Protein AF-A0A922VK61-F1 (afdb_monomer_lite)

Radius of gyration: 13.84 Å; chains: 1; bounding box: 42×34×29 Å

pLDDT: mean 83.64, std 20.2, range [36.5, 98.5]

Secondary structure (DSSP, 8-state):
-------EEGGGGTEEE-TTSBEEEE-TTSHHHHTT--TT-EEEEETTB---TTT-EE-S-EEEEEE-TTS-EEEEEE-TT----S------TTPPPTT-----

Foldseek 3Di:
DDDDDQKDQPVRQAFDADPQQFTQGGDPPGLCVLQVHDHGKHWQDKQPHDDDSVPDIDRAWIWTWIQHPVGDIDITIGGRPDDPDDDDPPDDPDDPNPGPDDDD

Sequence (104 aa):
MLKTVKAYRLAALGMVLDDAGRVTTVTENSPALFAALAQGDRILSMNAAVVDLSTHEVTTPVLILVEAPGGVTRHTYLDPWGAHEGVRPVGGANAPNPDVVVFE

Structure (mmCIF, N/CA/C/O backbone):
data_AF-A0A922VK61-F1
#
_entry.id   AF-A0A922VK61-F1
#
loop_
_atom_site.group_PDB
_atom_site.id
_atom_site.type_symbol
_atom_site.label_atom_id
_atom_site.label_alt_id
_atom_site.label_comp_id
_atom_site.label_asym_id
_atom_site.label_entity_id
_atom_site.label_seq_id
_atom_site.pdbx_PDB_ins_code
_atom_site.Cartn_x
_atom_site.Cartn_y
_atom_site.Cartn_z
_atom_site.occupancy
_atom_site.B_iso_or_equiv
_atom_site.auth_seq_id
_atom_site.auth_comp_id
_atom_site.auth_asym_id
_atom_site.auth_atom_id
_atom_site.pdbx_PDB_model_num
ATOM 1 N N . MET A 1 1 ? 27.044 -1.057 -17.736 1.00 45.88 1 MET A N 1
ATOM 2 C CA . MET A 1 1 ? 25.634 -1.484 -17.870 1.00 45.88 1 MET A CA 1
ATOM 3 C C . MET A 1 1 ? 24.940 -1.207 -16.546 1.00 45.88 1 MET A C 1
ATOM 5 O O . MET A 1 1 ? 25.322 -1.816 -15.555 1.00 45.88 1 MET A O 1
ATOM 9 N N . LEU A 1 2 ? 24.013 -0.246 -16.491 1.00 55.75 2 LEU A N 1
ATOM 10 C CA . LEU A 1 2 ? 23.201 -0.02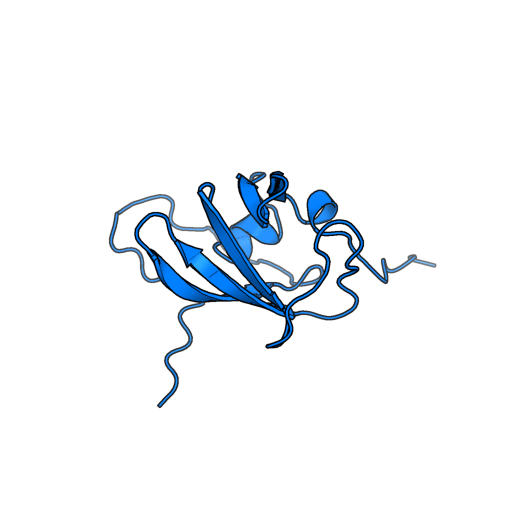0 -15.290 1.00 55.75 2 LEU A CA 1
ATOM 11 C C . LEU A 1 2 ? 22.237 -1.203 -15.124 1.00 55.75 2 LEU A C 1
ATOM 13 O O . LEU A 1 2 ? 21.548 -1.574 -16.072 1.00 55.75 2 LEU A O 1
ATOM 17 N N . LYS A 1 3 ? 22.221 -1.829 -13.944 1.00 67.88 3 LYS A N 1
ATOM 18 C CA . LYS A 1 3 ? 21.219 -2.842 -13.596 1.00 67.88 3 LYS A CA 1
ATOM 19 C C . LYS A 1 3 ? 19.966 -2.120 -13.107 1.00 67.88 3 LYS A C 1
ATOM 21 O O . LYS A 1 3 ? 20.000 -1.499 -12.052 1.00 67.88 3 LYS A O 1
ATOM 26 N N . THR A 1 4 ? 18.877 -2.204 -13.863 1.00 80.81 4 THR A N 1
ATOM 27 C CA . THR A 1 4 ? 17.564 -1.718 -13.418 1.00 80.81 4 THR A CA 1
ATOM 28 C C . THR A 1 4 ? 16.957 -2.733 -12.455 1.00 80.81 4 THR A C 1
ATOM 30 O O . THR A 1 4 ? 16.862 -3.914 -12.794 1.00 80.81 4 THR A O 1
ATOM 33 N N . VAL A 1 5 ? 16.538 -2.285 -11.272 1.00 88.19 5 VAL A N 1
ATOM 34 C CA . VAL A 1 5 ? 15.759 -3.110 -10.338 1.00 88.19 5 VAL A CA 1
ATOM 35 C C . VAL A 1 5 ? 14.428 -3.474 -11.001 1.00 88.19 5 VAL A C 1
ATOM 37 O O . VAL A 1 5 ? 13.784 -2.607 -11.585 1.00 88.19 5 VAL A O 1
ATOM 40 N N . LYS A 1 6 ? 14.046 -4.756 -10.965 1.00 93.25 6 LYS A N 1
ATOM 41 C CA . LYS A 1 6 ? 12.851 -5.286 -11.656 1.00 93.25 6 LYS A CA 1
ATOM 42 C C . LYS A 1 6 ? 11.664 -5.557 -10.738 1.00 93.25 6 LYS A C 1
ATOM 44 O O . LYS A 1 6 ? 10.553 -5.694 -11.230 1.00 93.25 6 LYS A O 1
ATOM 49 N N . ALA A 1 7 ? 11.913 -5.650 -9.440 1.00 95.25 7 ALA A N 1
ATOM 50 C CA . ALA A 1 7 ? 10.907 -5.969 -8.448 1.00 95.25 7 ALA A CA 1
ATOM 51 C C . ALA A 1 7 ? 11.293 -5.352 -7.105 1.00 95.25 7 ALA A C 1
ATOM 53 O O . ALA A 1 7 ? 12.479 -5.308 -6.762 1.00 95.25 7 ALA A O 1
ATOM 54 N N . TYR A 1 8 ? 10.292 -4.929 -6.341 1.00 96.31 8 TYR A N 1
ATOM 55 C CA . TYR A 1 8 ? 10.444 -4.491 -4.960 1.00 96.31 8 TYR A CA 1
ATOM 56 C C . TYR A 1 8 ? 9.477 -5.249 -4.055 1.00 96.31 8 TYR A C 1
ATOM 58 O O . TYR A 1 8 ? 8.313 -5.440 -4.395 1.00 96.31 8 TYR A O 1
ATOM 66 N N . ARG A 1 9 ? 9.936 -5.625 -2.862 1.00 95.75 9 ARG A N 1
ATOM 67 C CA . ARG A 1 9 ? 9.032 -5.961 -1.753 1.00 95.75 9 ARG A CA 1
ATOM 68 C C . ARG A 1 9 ? 8.558 -4.681 -1.079 1.00 95.75 9 ARG A C 1
ATOM 70 O O . ARG A 1 9 ? 9.290 -3.692 -1.078 1.00 95.75 9 ARG A O 1
ATOM 77 N N . LEU A 1 10 ? 7.400 -4.723 -0.423 1.00 95.06 10 LEU A N 1
ATOM 78 C CA . LEU A 1 10 ? 6.823 -3.554 0.256 1.00 95.06 10 LEU A CA 1
ATOM 79 C C . LEU A 1 10 ? 7.768 -2.911 1.278 1.00 95.06 10 LEU A C 1
ATOM 81 O O . LEU A 1 10 ? 7.896 -1.691 1.306 1.00 95.06 10 LEU A O 1
ATOM 85 N N . ALA A 1 11 ? 8.524 -3.720 2.024 1.00 94.88 11 ALA A N 1
ATOM 86 C CA . ALA A 1 11 ? 9.540 -3.219 2.950 1.00 94.88 11 ALA A CA 1
ATOM 87 C C . ALA A 1 11 ? 10.599 -2.332 2.265 1.00 94.88 11 ALA A C 1
ATOM 89 O O . ALA A 1 11 ? 11.007 -1.308 2.808 1.00 94.88 11 ALA A O 1
ATOM 90 N N . ALA A 1 12 ? 11.010 -2.684 1.042 1.00 95.44 12 ALA A N 1
ATOM 91 C CA . ALA A 1 12 ? 11.988 -1.916 0.272 1.00 95.44 12 ALA A CA 1
ATOM 92 C C . ALA A 1 12 ? 11.415 -0.602 -0.292 1.00 95.44 12 ALA A C 1
ATOM 94 O O . ALA A 1 12 ? 12.175 0.246 -0.750 1.00 95.44 12 ALA A O 1
ATOM 95 N N . LEU A 1 13 ? 10.092 -0.426 -0.239 1.00 95.62 13 LEU A N 1
ATOM 96 C CA . LEU A 1 13 ? 9.388 0.788 -0.652 1.00 95.62 13 LEU A CA 1
ATOM 97 C C . LEU A 1 13 ? 9.177 1.768 0.511 1.00 95.62 13 LEU A C 1
ATOM 99 O O . LEU A 1 13 ? 8.519 2.790 0.332 1.00 95.62 13 LEU A O 1
ATOM 103 N N . GLY A 1 14 ? 9.756 1.480 1.681 1.00 95.31 14 GLY A N 1
ATOM 104 C CA . GLY A 1 14 ? 9.758 2.365 2.844 1.00 95.31 14 GLY A CA 1
ATOM 105 C C . GLY A 1 14 ? 8.490 2.297 3.685 1.00 95.31 14 GLY A C 1
ATOM 106 O O . GLY A 1 14 ? 8.114 3.294 4.294 1.00 95.31 14 GLY A O 1
ATOM 107 N N . MET A 1 15 ? 7.834 1.138 3.740 1.00 94.94 15 MET A N 1
ATOM 108 C CA . MET A 1 15 ? 6.773 0.874 4.712 1.00 94.94 15 MET A CA 1
ATOM 109 C C . MET A 1 15 ? 7.061 -0.404 5.494 1.00 94.94 15 MET A C 1
ATOM 111 O O . MET A 1 15 ? 7.544 -1.387 4.937 1.00 94.94 15 MET A O 1
ATOM 115 N N . VAL A 1 16 ? 6.724 -0.406 6.778 1.00 97.00 16 VAL A N 1
ATOM 116 C CA . VAL A 1 16 ? 6.692 -1.619 7.604 1.00 97.00 16 VAL A CA 1
ATOM 117 C C . VAL A 1 16 ? 5.237 -1.959 7.867 1.00 97.00 16 VAL A C 1
ATOM 119 O O . VAL A 1 16 ? 4.447 -1.065 8.171 1.00 97.00 16 VAL A O 1
ATOM 122 N N . LEU A 1 17 ? 4.888 -3.235 7.733 1.00 97.75 17 LEU A N 1
ATOM 123 C CA . LEU A 1 17 ? 3.547 -3.747 7.985 1.00 97.75 17 LEU A CA 1
ATOM 124 C C . LEU A 1 17 ? 3.559 -4.660 9.212 1.00 97.75 17 LEU A C 1
ATOM 126 O O . LEU A 1 17 ? 4.555 -5.341 9.459 1.00 97.75 17 LEU A O 1
ATOM 130 N N . ASP A 1 18 ? 2.461 -4.677 9.961 1.00 97.44 18 ASP A N 1
ATOM 131 C CA . ASP A 1 18 ? 2.158 -5.769 10.887 1.00 97.44 18 ASP A CA 1
ATOM 132 C C . ASP A 1 18 ? 1.503 -6.962 10.165 1.00 97.44 18 ASP A C 1
ATOM 134 O O . ASP A 1 18 ? 1.214 -6.913 8.965 1.00 97.44 18 ASP A O 1
ATOM 138 N N . ASP A 1 19 ? 1.237 -8.034 10.914 1.00 95.38 19 ASP A N 1
ATOM 139 C CA . ASP A 1 19 ? 0.634 -9.269 10.394 1.00 95.38 19 ASP A CA 1
ATOM 140 C C . ASP A 1 19 ? -0.785 -9.067 9.827 1.00 95.38 19 ASP A C 1
ATOM 142 O O . ASP A 1 19 ? -1.271 -9.891 9.053 1.00 95.38 19 ASP A O 1
ATOM 146 N N . ALA A 1 20 ? -1.463 -7.972 10.186 1.00 94.94 20 ALA A N 1
ATOM 147 C CA . ALA A 1 20 ? -2.784 -7.619 9.671 1.00 94.94 20 ALA A CA 1
ATOM 148 C C . ALA A 1 20 ? -2.719 -6.727 8.416 1.00 94.94 20 ALA A C 1
ATOM 150 O O . ALA A 1 20 ? -3.761 -6.262 7.938 1.00 94.94 20 ALA A O 1
ATOM 151 N N . GLY A 1 21 ? -1.517 -6.461 7.889 1.00 97.00 21 GLY A N 1
ATOM 152 C CA . GLY A 1 21 ? -1.302 -5.577 6.745 1.00 97.00 21 GLY A CA 1
ATOM 153 C C . GLY A 1 21 ? -1.458 -4.095 7.086 1.00 97.00 21 GLY A C 1
ATOM 154 O O . GLY A 1 21 ? -1.697 -3.281 6.187 1.00 97.00 21 GLY A O 1
ATOM 155 N N . ARG A 1 22 ? -1.365 -3.724 8.369 1.00 98.31 22 ARG A N 1
ATOM 156 C CA . ARG A 1 22 ? -1.407 -2.329 8.812 1.00 98.31 22 ARG A CA 1
ATOM 157 C C . ARG A 1 22 ? -0.008 -1.734 8.801 1.00 98.31 22 ARG A C 1
ATOM 159 O O . ARG A 1 22 ? 0.937 -2.312 9.326 1.00 98.31 22 ARG A O 1
ATOM 166 N N . VAL A 1 23 ? 0.112 -0.548 8.222 1.00 98.06 23 VAL A N 1
ATOM 167 C CA . VAL A 1 23 ? 1.348 0.222 8.153 1.00 98.06 23 VAL A CA 1
ATOM 168 C C . VAL A 1 23 ? 1.720 0.690 9.555 1.00 98.06 23 VAL A C 1
ATOM 170 O O . VAL A 1 23 ? 1.029 1.512 10.154 1.00 98.06 23 VAL A O 1
ATOM 173 N N . THR A 1 24 ? 2.821 0.190 10.095 1.00 98.25 24 THR A N 1
ATOM 174 C CA . THR A 1 24 ? 3.331 0.576 11.418 1.00 98.25 24 THR A CA 1
ATOM 175 C C . THR A 1 24 ? 4.382 1.672 11.331 1.00 98.25 24 THR A C 1
ATOM 177 O O . THR A 1 24 ? 4.600 2.397 12.299 1.00 98.25 24 THR A O 1
ATOM 180 N N . THR A 1 25 ? 5.038 1.829 10.183 1.00 97.38 25 THR A N 1
ATOM 181 C CA . THR A 1 25 ? 6.047 2.868 9.946 1.00 97.38 25 THR A CA 1
ATOM 182 C C . THR A 1 25 ? 6.097 3.210 8.463 1.00 97.38 25 THR A C 1
ATOM 184 O O . THR A 1 25 ? 5.996 2.316 7.624 1.00 97.38 25 THR A O 1
ATOM 187 N N . VAL A 1 26 ? 6.296 4.493 8.151 1.00 95.62 26 VAL A N 1
ATOM 188 C CA . VAL A 1 26 ? 6.600 4.987 6.802 1.00 95.62 26 VAL A CA 1
ATOM 189 C C . VAL A 1 26 ? 7.919 5.750 6.862 1.00 95.62 26 VAL A C 1
ATOM 191 O O . VAL A 1 26 ? 8.077 6.657 7.676 1.00 95.62 26 VAL A O 1
ATOM 194 N N . THR A 1 27 ? 8.879 5.362 6.031 1.00 93.56 27 THR A N 1
ATOM 195 C CA . THR A 1 27 ? 10.191 6.008 5.941 1.00 93.56 27 THR A CA 1
ATOM 196 C C . THR A 1 27 ? 10.079 7.335 5.193 1.00 93.56 27 THR A C 1
ATOM 198 O O . THR A 1 27 ? 9.374 7.434 4.186 1.00 93.56 27 THR A O 1
ATOM 201 N N . GLU A 1 28 ? 10.796 8.359 5.656 1.00 87.06 28 GLU A N 1
ATOM 202 C CA . GLU A 1 28 ? 10.875 9.643 4.958 1.00 87.06 28 GLU A CA 1
ATOM 203 C C . GLU A 1 28 ? 11.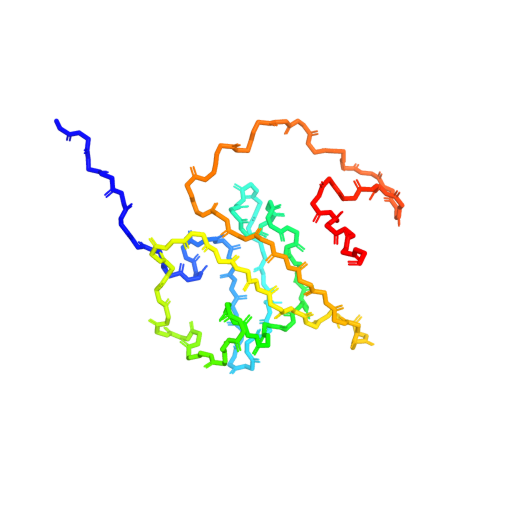448 9.491 3.540 1.00 87.06 28 GLU A C 1
ATOM 205 O O . GLU A 1 28 ? 12.305 8.644 3.295 1.00 87.06 28 GLU A O 1
ATOM 210 N N . ASN A 1 29 ? 10.978 10.324 2.605 1.00 86.12 29 ASN A N 1
ATOM 211 C CA . ASN A 1 29 ? 11.405 10.335 1.197 1.00 86.12 29 ASN A CA 1
ATOM 212 C C . ASN A 1 29 ? 11.304 8.973 0.479 1.00 86.12 29 ASN A C 1
ATOM 214 O O . ASN A 1 29 ? 12.045 8.707 -0.466 1.00 86.12 29 ASN A O 1
ATOM 218 N N . SER A 1 30 ? 10.405 8.098 0.934 1.00 91.69 30 SER A N 1
ATOM 219 C CA . SER A 1 30 ? 10.183 6.782 0.337 1.00 91.69 30 SER A CA 1
ATOM 220 C C . SER A 1 30 ? 9.047 6.787 -0.691 1.00 91.69 30 SER A C 1
ATOM 222 O O . SER A 1 30 ? 8.138 7.615 -0.583 1.00 91.69 30 SER A O 1
ATOM 224 N N . PRO A 1 31 ? 9.018 5.822 -1.633 1.00 93.88 31 PRO A N 1
ATOM 225 C CA . PRO A 1 31 ? 7.866 5.622 -2.513 1.00 93.88 31 PRO A CA 1
ATOM 226 C C . PRO A 1 31 ? 6.545 5.473 -1.748 1.00 93.88 31 PRO A C 1
ATOM 228 O O . PRO A 1 31 ? 5.523 5.988 -2.187 1.00 93.88 31 PRO A O 1
ATOM 231 N N . ALA A 1 32 ? 6.559 4.830 -0.574 1.00 94.88 32 ALA A N 1
ATOM 232 C CA . ALA A 1 32 ? 5.385 4.727 0.287 1.00 94.88 32 ALA A CA 1
ATOM 233 C C . ALA A 1 32 ? 4.868 6.099 0.748 1.00 94.88 32 ALA A C 1
ATOM 235 O O . ALA A 1 32 ? 3.671 6.373 0.653 1.00 94.88 32 ALA A O 1
ATOM 236 N N . LEU A 1 33 ? 5.768 6.969 1.219 1.00 92.25 33 LEU A N 1
ATOM 237 C CA . LEU A 1 33 ? 5.412 8.325 1.634 1.00 92.25 33 LEU A CA 1
ATOM 238 C C . LEU A 1 33 ? 4.855 9.140 0.463 1.00 92.25 33 LEU A C 1
ATOM 240 O O . LEU A 1 33 ? 3.871 9.863 0.631 1.00 92.25 33 LEU A O 1
ATOM 244 N N . PHE A 1 34 ? 5.488 9.041 -0.708 1.00 88.75 34 PHE A N 1
ATOM 245 C CA . PHE A 1 34 ? 5.057 9.767 -1.901 1.00 88.75 34 PHE A CA 1
ATOM 246 C C . PHE A 1 34 ? 3.720 9.259 -2.437 1.00 88.75 34 PHE A C 1
ATOM 248 O O . PHE A 1 34 ? 2.900 10.070 -2.836 1.00 88.75 34 PHE A O 1
ATOM 255 N N . ALA A 1 35 ? 3.434 7.965 -2.295 1.00 92.56 35 ALA A N 1
ATOM 256 C CA . ALA A 1 35 ? 2.112 7.383 -2.518 1.00 92.56 35 ALA A CA 1
ATOM 257 C C . ALA A 1 35 ? 1.100 7.719 -1.401 1.00 92.56 35 ALA A C 1
ATOM 259 O O . ALA A 1 35 ? 0.096 7.026 -1.243 1.00 92.56 35 ALA A O 1
ATOM 260 N N . ALA A 1 36 ? 1.358 8.725 -0.562 1.00 92.62 36 ALA A N 1
ATOM 261 C CA . ALA A 1 36 ? 0.481 9.150 0.528 1.00 92.62 36 ALA A CA 1
ATOM 262 C C . ALA A 1 36 ? 0.020 8.008 1.464 1.00 92.62 36 ALA A C 1
ATOM 264 O O . ALA A 1 36 ? -1.076 8.076 2.039 1.00 92.62 36 ALA A O 1
ATOM 265 N N . LEU A 1 37 ? 0.845 6.965 1.630 1.00 95.19 37 LEU A N 1
ATOM 266 C CA . LEU A 1 37 ? 0.656 5.969 2.680 1.00 95.19 37 LEU A CA 1
ATOM 267 C C . LEU A 1 37 ? 1.097 6.570 4.009 1.00 95.19 37 LEU A C 1
ATOM 269 O O . LEU A 1 37 ? 2.112 7.266 4.100 1.00 95.19 37 LEU A O 1
ATOM 273 N N . ALA A 1 38 ? 0.321 6.297 5.046 1.00 95.50 38 ALA A N 1
ATOM 274 C CA . ALA A 1 38 ? 0.550 6.804 6.383 1.00 95.50 38 ALA A CA 1
ATOM 275 C C . ALA A 1 38 ? 0.566 5.661 7.395 1.00 95.50 38 ALA A C 1
ATOM 277 O O . ALA A 1 38 ? -0.068 4.619 7.218 1.00 95.50 38 ALA A O 1
ATOM 278 N N . GLN A 1 39 ? 1.271 5.882 8.505 1.00 97.00 39 GLN A N 1
ATOM 279 C CA . GLN A 1 39 ? 1.168 5.000 9.657 1.00 97.00 39 GLN A CA 1
ATOM 280 C C . GLN A 1 39 ? -0.299 4.872 10.088 1.00 97.00 39 GLN A C 1
ATOM 282 O O . GLN A 1 39 ? -1.020 5.859 10.227 1.00 97.00 39 GLN A O 1
ATOM 287 N N . GLY A 1 40 ? -0.723 3.636 10.315 1.00 97.31 40 GLY A N 1
ATOM 288 C CA . GLY A 1 40 ? -2.079 3.273 10.680 1.00 97.31 40 GLY A CA 1
ATOM 289 C C . GLY A 1 40 ? -2.972 2.909 9.497 1.00 97.31 40 GLY A C 1
ATOM 290 O O . GLY A 1 40 ? -4.013 2.312 9.751 1.00 97.31 40 GLY A O 1
ATOM 291 N N . ASP A 1 41 ? -2.603 3.177 8.243 1.00 98.38 41 ASP A N 1
ATOM 292 C CA . ASP A 1 41 ? -3.357 2.654 7.097 1.00 98.38 41 ASP A CA 1
ATOM 293 C C . ASP A 1 41 ? -3.306 1.121 7.071 1.00 98.38 41 ASP A C 1
ATOM 295 O O . ASP A 1 41 ? -2.263 0.529 7.336 1.00 98.38 41 ASP A O 1
ATOM 299 N N . ARG A 1 42 ? -4.410 0.458 6.723 1.00 98.50 42 ARG A N 1
ATOM 300 C CA . ARG A 1 42 ? -4.444 -0.985 6.450 1.00 98.50 42 ARG A CA 1
ATOM 301 C C . ARG A 1 42 ? -4.567 -1.225 4.954 1.00 98.50 42 ARG A C 1
ATOM 303 O O . ARG A 1 42 ? -5.515 -0.742 4.340 1.00 98.50 42 ARG A O 1
ATOM 310 N N . ILE A 1 43 ? -3.638 -1.980 4.373 1.00 98.00 43 ILE A N 1
ATOM 311 C CA . ILE A 1 43 ? -3.708 -2.371 2.961 1.00 98.00 43 ILE A CA 1
ATOM 312 C C . ILE A 1 43 ? -4.782 -3.448 2.804 1.00 98.00 43 ILE A C 1
ATOM 314 O O . ILE A 1 43 ? -4.722 -4.492 3.450 1.00 98.00 43 ILE A O 1
ATOM 318 N N . LEU A 1 44 ? -5.770 -3.189 1.948 1.00 98.06 44 LEU A N 1
ATOM 319 C CA . LEU A 1 44 ? -6.881 -4.106 1.689 1.00 98.06 44 LEU A CA 1
ATOM 320 C C . LEU A 1 44 ? -6.678 -4.914 0.406 1.00 98.06 44 LEU A C 1
ATOM 322 O O . LEU A 1 44 ? -6.986 -6.103 0.366 1.00 98.06 44 LEU A O 1
ATOM 326 N N . SER A 1 45 ? -6.179 -4.273 -0.652 1.00 98.00 45 SER A N 1
ATOM 327 C CA . SER A 1 45 ? -5.943 -4.926 -1.942 1.00 98.00 45 SER A CA 1
ATOM 328 C C . SER A 1 45 ? -4.909 -4.180 -2.775 1.00 98.00 45 SER A C 1
ATOM 330 O O . SER A 1 45 ? -4.745 -2.968 -2.621 1.00 98.00 45 SER A O 1
ATOM 332 N N . MET A 1 46 ? -4.285 -4.890 -3.709 1.00 96.44 46 MET A N 1
ATOM 333 C CA . MET A 1 46 ? -3.395 -4.350 -4.733 1.00 96.44 46 MET A CA 1
ATOM 334 C C . MET A 1 46 ? -3.938 -4.725 -6.109 1.00 96.44 46 MET A C 1
ATOM 336 O O . MET A 1 46 ? -4.236 -5.891 -6.355 1.00 96.44 46 MET A O 1
ATOM 340 N N . ASN A 1 47 ? -4.110 -3.741 -6.993 1.00 95.00 47 ASN A N 1
ATOM 341 C CA . ASN A 1 47 ? -4.731 -3.906 -8.311 1.00 95.00 47 ASN A CA 1
ATOM 342 C C . ASN A 1 47 ? -6.064 -4.679 -8.243 1.00 95.00 47 ASN A C 1
ATOM 344 O O . ASN A 1 47 ? -6.296 -5.612 -9.007 1.00 95.00 47 ASN A O 1
ATOM 348 N N . ALA A 1 48 ? -6.920 -4.296 -7.288 1.00 93.94 48 ALA A N 1
ATOM 349 C CA . ALA A 1 48 ? -8.218 -4.916 -6.998 1.00 93.94 48 ALA A CA 1
ATOM 350 C C . ALA A 1 48 ? -8.178 -6.396 -6.551 1.00 93.94 48 ALA A C 1
ATOM 352 O O . ALA A 1 48 ? -9.224 -7.041 -6.481 1.00 93.94 48 ALA A O 1
ATOM 353 N N . ALA A 1 49 ? -7.007 -6.933 -6.195 1.00 97.06 49 ALA A N 1
ATOM 354 C CA . ALA A 1 49 ? -6.854 -8.283 -5.659 1.00 97.06 49 ALA A CA 1
ATOM 355 C C . ALA A 1 49 ? -6.316 -8.268 -4.220 1.00 97.06 49 ALA A C 1
ATOM 357 O O . ALA A 1 49 ? -5.406 -7.508 -3.882 1.00 97.06 49 ALA A O 1
ATOM 358 N N . VAL A 1 50 ? -6.859 -9.137 -3.364 1.00 96.88 50 VAL A N 1
ATOM 359 C CA . VAL A 1 50 ? -6.251 -9.432 -2.058 1.00 96.88 50 VAL A CA 1
ATOM 360 C C . VAL A 1 50 ? -5.010 -10.285 -2.309 1.00 96.88 50 VAL A C 1
ATOM 362 O O . VAL A 1 50 ? -5.090 -11.312 -2.983 1.00 96.88 50 VAL A O 1
ATOM 365 N N . VAL A 1 51 ? -3.867 -9.853 -1.785 1.00 96.31 51 VAL A N 1
ATOM 366 C CA . VAL A 1 51 ? -2.567 -10.505 -1.989 1.00 96.31 51 VAL A CA 1
ATOM 367 C C . VAL A 1 51 ? -1.909 -10.810 -0.648 1.00 96.31 51 VAL A C 1
ATOM 369 O O . VAL A 1 51 ? -2.165 -10.132 0.346 1.00 96.31 51 VAL A O 1
ATOM 372 N N . ASP A 1 52 ? -1.031 -11.811 -0.623 1.00 95.69 52 ASP A N 1
ATOM 373 C CA . ASP A 1 52 ? -0.149 -12.042 0.521 1.00 95.69 52 ASP A CA 1
ATOM 374 C C . ASP A 1 52 ? 0.961 -10.982 0.542 1.00 95.69 52 ASP A C 1
ATOM 376 O O . ASP A 1 52 ? 1.955 -11.073 -0.180 1.00 95.69 52 ASP A O 1
ATOM 380 N N . LEU A 1 53 ? 0.786 -9.964 1.384 1.00 95.50 53 LEU A N 1
ATOM 381 C CA . LEU A 1 53 ? 1.703 -8.827 1.499 1.00 95.50 53 LEU A CA 1
ATOM 382 C C . LEU A 1 53 ? 3.105 -9.226 1.990 1.00 95.50 53 LEU A C 1
ATOM 384 O O . LEU A 1 53 ? 4.055 -8.477 1.760 1.00 95.50 53 LEU A O 1
ATOM 388 N N . SER A 1 54 ? 3.257 -10.388 2.638 1.00 92.69 54 SER A N 1
ATOM 389 C CA . SER A 1 54 ? 4.554 -10.865 3.138 1.00 92.69 54 SER A CA 1
ATOM 390 C C . SER A 1 54 ? 5.476 -11.358 2.017 1.00 92.69 54 SER A C 1
ATOM 392 O O . SER A 1 54 ? 6.703 -11.285 2.135 1.00 92.69 54 SER A O 1
ATOM 394 N N . THR A 1 55 ? 4.891 -11.813 0.905 1.00 94.19 55 THR A N 1
ATOM 395 C CA . THR A 1 55 ? 5.611 -12.375 -0.244 1.00 94.19 55 THR A CA 1
ATOM 396 C C . THR A 1 55 ? 5.410 -11.591 -1.541 1.00 94.19 5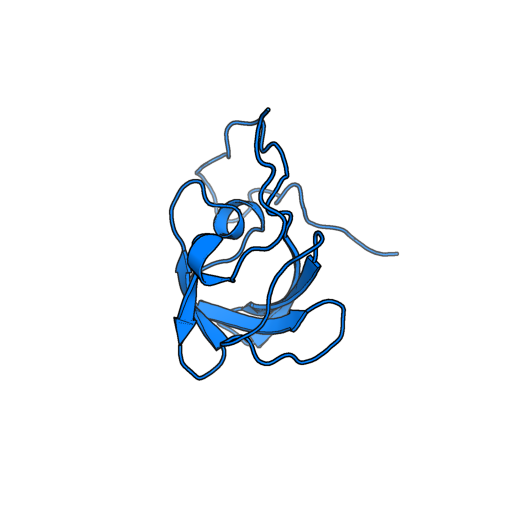5 THR A C 1
ATOM 398 O O . THR A 1 55 ? 6.159 -11.814 -2.492 1.00 94.19 55 THR A O 1
ATOM 401 N N . HIS A 1 56 ? 4.454 -10.656 -1.593 1.00 95.38 56 HIS A N 1
ATOM 402 C CA . HIS A 1 56 ? 4.131 -9.905 -2.803 1.00 95.38 56 HIS A CA 1
ATOM 403 C C . HIS A 1 56 ? 5.308 -9.062 -3.319 1.00 95.38 56 HIS A C 1
ATOM 405 O O . HIS A 1 56 ? 5.938 -8.295 -2.583 1.00 95.38 56 HIS A O 1
ATOM 411 N N . GLU A 1 57 ? 5.561 -9.172 -4.623 1.00 96.38 57 GLU A N 1
ATOM 412 C CA . GLU A 1 57 ? 6.548 -8.372 -5.340 1.00 96.38 57 GLU A CA 1
ATOM 413 C C . GLU A 1 57 ? 5.862 -7.378 -6.278 1.00 96.38 57 GLU A C 1
ATOM 415 O O . GLU A 1 57 ? 5.087 -7.745 -7.162 1.00 96.38 57 GLU A O 1
ATOM 420 N N . VAL A 1 58 ? 6.211 -6.105 -6.117 1.00 96.25 58 VAL A N 1
ATOM 421 C CA . VAL A 1 58 ? 5.789 -5.011 -6.986 1.00 96.25 58 VAL A CA 1
ATOM 422 C C . VAL A 1 58 ? 6.728 -4.971 -8.189 1.00 96.25 58 VAL A C 1
ATOM 424 O O . VAL A 1 58 ? 7.892 -4.584 -8.069 1.00 96.25 58 VAL A O 1
ATOM 427 N N . THR A 1 59 ? 6.229 -5.410 -9.344 1.00 95.88 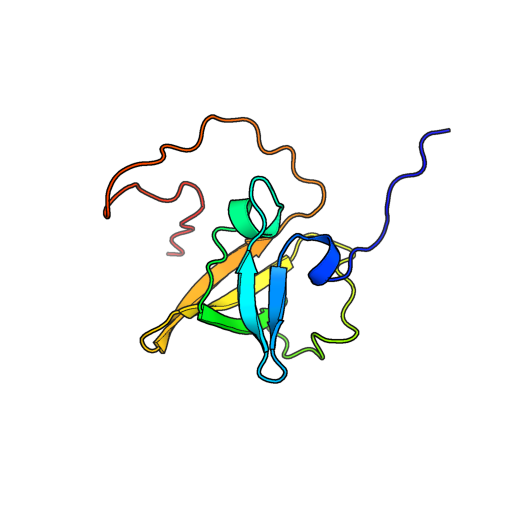59 THR A N 1
ATOM 428 C CA . THR A 1 59 ? 6.975 -5.486 -10.621 1.00 95.88 59 THR A C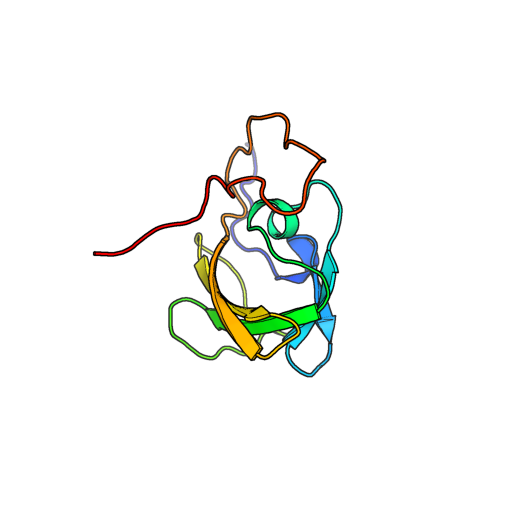A 1
ATOM 429 C C . THR A 1 59 ? 6.546 -4.427 -11.640 1.00 95.88 59 THR A C 1
ATOM 431 O O . THR A 1 59 ? 7.244 -4.182 -12.623 1.00 95.88 59 THR A O 1
ATOM 434 N N . THR A 1 60 ? 5.424 -3.764 -11.378 1.00 93.81 60 THR A N 1
ATOM 435 C CA . THR A 1 60 ? 4.894 -2.599 -12.094 1.00 93.81 60 THR A CA 1
ATOM 436 C C . THR A 1 60 ? 4.348 -1.619 -11.060 1.00 93.81 60 THR A C 1
ATOM 438 O O . THR A 1 60 ? 4.141 -2.026 -9.916 1.00 93.81 60 THR A O 1
ATOM 441 N N . PRO A 1 61 ? 4.060 -0.359 -11.417 1.00 94.81 61 PRO A N 1
ATOM 442 C CA . PRO A 1 61 ? 3.269 0.496 -10.543 1.00 94.81 61 PRO A CA 1
ATOM 443 C C . PRO A 1 61 ? 1.935 -0.168 -10.170 1.00 94.81 61 PRO A C 1
ATOM 445 O O . PRO A 1 61 ? 1.367 -0.927 -10.967 1.00 94.81 61 PRO A O 1
ATOM 448 N N . VAL A 1 62 ? 1.463 0.077 -8.949 1.00 96.25 62 VAL A N 1
ATOM 449 C CA . VAL A 1 62 ? 0.282 -0.584 -8.376 1.00 96.25 62 VAL A CA 1
ATOM 450 C C . VAL A 1 62 ? -0.710 0.427 -7.821 1.00 96.25 62 VAL A C 1
ATOM 452 O O . VAL A 1 62 ? -0.336 1.412 -7.185 1.00 96.25 62 VAL A O 1
ATOM 455 N N . LEU A 1 63 ? -1.996 0.146 -8.022 1.00 96.81 63 LEU A N 1
ATOM 456 C CA . LEU A 1 63 ? -3.087 0.820 -7.331 1.00 96.81 63 LEU A CA 1
ATOM 457 C C . LEU A 1 63 ? -3.388 0.060 -6.037 1.00 96.81 63 LEU A C 1
ATOM 459 O O . LEU A 1 63 ? -3.702 -1.131 -6.068 1.00 96.81 63 LEU A O 1
ATOM 463 N N . ILE A 1 64 ? -3.309 0.737 -4.900 1.00 97.00 64 ILE A N 1
ATOM 464 C CA . ILE A 1 64 ? -3.514 0.148 -3.579 1.00 97.00 64 ILE A CA 1
ATOM 465 C C . ILE A 1 64 ? -4.814 0.692 -3.001 1.00 97.00 64 ILE A C 1
ATOM 467 O O . ILE A 1 64 ? -5.003 1.904 -2.936 1.00 97.00 64 ILE A O 1
ATOM 471 N N . LEU A 1 65 ? -5.697 -0.195 -2.551 1.00 98.12 65 LEU A N 1
ATOM 472 C CA . LEU A 1 65 ? -6.824 0.180 -1.700 1.00 98.12 65 LEU A CA 1
ATOM 473 C C . LEU A 1 65 ? -6.369 0.117 -0.244 1.00 98.12 65 LEU A C 1
ATOM 475 O O . LEU A 1 65 ? -5.927 -0.940 0.216 1.00 98.12 65 LEU A O 1
ATOM 479 N N . VAL A 1 66 ? -6.512 1.222 0.481 1.00 97.94 66 VAL A N 1
ATOM 480 C CA . VAL A 1 66 ? -6.200 1.295 1.909 1.00 97.94 66 VAL A CA 1
ATOM 481 C C . VAL A 1 66 ? -7.393 1.762 2.725 1.00 97.94 66 VAL A C 1
ATOM 483 O O . VAL A 1 66 ? -8.219 2.539 2.253 1.00 97.94 66 VAL A O 1
ATOM 486 N N . GLU A 1 67 ? -7.451 1.310 3.969 1.00 98.12 67 GLU A N 1
ATOM 487 C CA . GLU A 1 67 ? -8.370 1.765 5.010 1.00 98.12 67 GLU A CA 1
ATOM 488 C C . GLU A 1 67 ? -7.597 2.622 6.017 1.00 98.12 67 GLU A C 1
ATOM 490 O O . GLU A 1 67 ? -6.678 2.138 6.677 1.00 98.12 67 GLU A O 1
ATOM 495 N N . ALA A 1 68 ? -7.965 3.895 6.140 1.00 95.56 68 ALA A N 1
ATOM 496 C CA . ALA A 1 68 ? -7.371 4.822 7.094 1.00 95.56 68 ALA A CA 1
ATOM 497 C C . ALA A 1 68 ? -7.771 4.489 8.545 1.00 95.56 68 ALA A C 1
ATOM 499 O O . ALA A 1 68 ? -8.806 3.849 8.780 1.00 95.56 68 ALA A O 1
ATOM 500 N N . PRO A 1 69 ? -7.026 4.986 9.552 1.00 90.06 69 PRO A N 1
ATOM 501 C CA . PRO A 1 69 ? -7.493 4.997 10.935 1.00 90.06 69 PRO A CA 1
ATOM 502 C C . PRO A 1 69 ? -8.852 5.712 11.024 1.00 90.06 69 PRO A C 1
ATOM 504 O O . PRO A 1 69 ? -8.944 6.913 10.793 1.00 90.06 69 PRO A O 1
ATOM 507 N N . GLY A 1 70 ? -9.921 4.964 11.300 1.00 91.12 70 GLY A N 1
ATOM 508 C CA . GLY A 1 70 ? -11.304 5.464 11.254 1.00 91.12 70 GLY A CA 1
ATOM 509 C C . GLY A 1 70 ? -12.196 4.785 10.209 1.00 91.12 70 GLY A C 1
ATOM 510 O O . GLY A 1 70 ? -13.390 5.060 10.175 1.00 91.12 70 GLY A O 1
ATOM 511 N N . GLY A 1 71 ? -11.650 3.877 9.393 1.00 93.75 71 GLY A N 1
ATOM 512 C CA . GLY A 1 71 ? -12.430 3.006 8.504 1.00 93.75 71 GLY A CA 1
ATOM 513 C C . GLY A 1 71 ? -12.732 3.590 7.122 1.00 93.75 71 GLY A C 1
ATOM 514 O O . GLY A 1 71 ? -13.336 2.917 6.294 1.00 93.75 71 GLY A O 1
ATOM 515 N N . VAL A 1 72 ? -12.306 4.825 6.845 1.00 95.19 72 VAL A N 1
ATOM 516 C CA . VAL A 1 72 ? -12.458 5.434 5.516 1.00 95.19 72 VAL A CA 1
ATOM 517 C C . VAL A 1 72 ? -11.493 4.775 4.540 1.00 95.19 72 VAL A C 1
ATOM 519 O O . VAL A 1 72 ? -10.291 4.711 4.799 1.00 95.19 72 VAL A O 1
ATOM 522 N N . THR A 1 73 ? -12.000 4.329 3.396 1.00 96.88 73 THR A N 1
ATOM 523 C CA . THR A 1 73 ? -11.179 3.719 2.350 1.00 96.88 73 THR A CA 1
ATOM 524 C C . THR A 1 73 ? -10.777 4.716 1.272 1.00 96.88 73 THR A C 1
ATOM 526 O O . THR A 1 73 ? -11.592 5.542 0.862 1.00 96.88 73 THR A O 1
ATOM 529 N N . ARG A 1 74 ? -9.551 4.602 0.756 1.00 96.12 74 ARG A N 1
ATOM 530 C CA . ARG A 1 74 ? -9.072 5.365 -0.406 1.00 96.12 74 ARG A CA 1
ATOM 531 C C . ARG A 1 74 ? -8.171 4.517 -1.294 1.00 96.12 74 ARG A C 1
ATOM 533 O O . ARG A 1 74 ? -7.481 3.625 -0.805 1.00 96.12 74 ARG A O 1
ATOM 540 N N . HIS A 1 75 ? -8.157 4.833 -2.584 1.00 95.12 75 HIS A N 1
ATOM 541 C CA . HIS A 1 75 ? -7.142 4.317 -3.491 1.00 95.12 75 HIS A CA 1
ATOM 542 C C . HIS A 1 75 ? -5.928 5.242 -3.493 1.00 95.12 75 HIS A C 1
ATOM 544 O O . HIS A 1 75 ? -6.080 6.461 -3.419 1.00 95.12 75 HIS A O 1
ATOM 550 N N . THR A 1 76 ? -4.739 4.664 -3.596 1.00 93.81 76 THR A N 1
ATOM 551 C CA . THR A 1 76 ? -3.506 5.404 -3.849 1.00 93.81 76 THR A CA 1
ATOM 552 C C . THR A 1 76 ? -2.642 4.692 -4.881 1.00 93.81 76 THR A C 1
ATOM 554 O O . THR A 1 76 ? -2.677 3.465 -4.989 1.00 93.81 76 THR A O 1
ATOM 557 N N . TYR A 1 77 ? -1.888 5.462 -5.655 1.00 94.12 77 TYR A N 1
ATOM 558 C CA . TYR A 1 77 ? -0.991 4.961 -6.685 1.00 94.12 77 TYR A CA 1
ATOM 559 C C . TYR A 1 77 ? 0.441 4.908 -6.151 1.00 94.12 77 TYR A C 1
ATOM 561 O O . TYR A 1 77 ? 0.965 5.906 -5.662 1.00 94.12 77 TYR A O 1
ATOM 569 N N . LEU A 1 78 ? 1.074 3.740 -6.244 1.00 94.12 78 LEU A N 1
ATOM 570 C CA . LEU A 1 78 ? 2.455 3.527 -5.829 1.00 94.12 78 LEU A CA 1
ATOM 571 C C . LEU A 1 78 ? 3.305 3.138 -7.041 1.00 94.12 78 LEU A C 1
ATOM 573 O O . LEU A 1 78 ? 3.082 2.097 -7.661 1.00 94.12 78 LEU A O 1
ATOM 577 N N . ASP A 1 79 ? 4.307 3.962 -7.344 1.00 92.94 79 ASP A N 1
ATOM 578 C CA . ASP A 1 79 ? 5.294 3.721 -8.397 1.00 92.94 79 ASP A CA 1
ATOM 579 C C . ASP A 1 79 ? 6.711 3.669 -7.798 1.00 92.94 79 ASP A C 1
ATOM 581 O O . ASP A 1 79 ? 7.258 4.708 -7.426 1.00 92.94 79 ASP A O 1
ATOM 585 N N . PRO A 1 80 ? 7.335 2.480 -7.706 1.00 91.62 80 PRO A N 1
ATOM 586 C CA . PRO A 1 80 ? 8.700 2.333 -7.197 1.00 91.62 80 PRO A CA 1
ATOM 587 C C . PRO A 1 80 ? 9.788 3.036 -8.016 1.00 91.62 80 PRO A C 1
ATOM 589 O O . PRO A 1 80 ? 10.891 3.237 -7.506 1.00 91.62 80 PRO A O 1
ATOM 592 N N . TRP A 1 81 ? 9.519 3.340 -9.288 1.00 90.12 81 TRP A N 1
ATOM 593 C CA . TRP A 1 81 ? 10.488 3.916 -10.225 1.00 90.12 81 TRP A CA 1
ATOM 594 C C . TRP A 1 81 ? 10.173 5.372 -10.584 1.00 90.12 81 TRP A C 1
ATOM 596 O O . TRP A 1 81 ? 10.917 5.975 -11.361 1.00 90.12 81 TRP A O 1
ATOM 606 N N . GLY A 1 82 ? 9.093 5.930 -10.034 1.00 81.62 82 GLY A N 1
ATOM 607 C CA . GLY A 1 82 ? 8.666 7.298 -10.290 1.00 81.62 82 GLY A CA 1
ATOM 608 C C . GLY A 1 82 ? 9.707 8.321 -9.830 1.00 81.62 82 GLY A C 1
ATOM 609 O O . GLY A 1 82 ? 10.233 8.249 -8.719 1.00 81.62 82 GLY A O 1
ATOM 610 N N . ALA A 1 83 ? 10.002 9.303 -10.683 1.00 66.69 83 ALA A N 1
ATOM 611 C CA . ALA A 1 83 ? 10.746 10.485 -10.271 1.00 66.69 83 ALA A CA 1
ATOM 612 C C . ALA A 1 83 ? 9.792 11.417 -9.514 1.00 66.69 83 ALA A C 1
ATOM 614 O O . ALA A 1 83 ? 8.893 12.009 -10.106 1.00 66.69 83 ALA A O 1
ATOM 615 N N . HIS A 1 84 ? 9.974 11.541 -8.203 1.00 62.50 84 HIS A N 1
ATOM 616 C CA . HIS A 1 84 ? 9.215 12.492 -7.396 1.00 62.50 84 HIS A CA 1
ATOM 617 C C . HIS A 1 84 ? 9.948 13.843 -7.391 1.00 62.50 84 HIS A C 1
ATOM 619 O O . HIS A 1 84 ? 10.724 14.139 -6.483 1.00 62.50 84 HIS A O 1
ATOM 625 N N . GLU A 1 85 ? 9.762 14.653 -8.439 1.00 46.94 85 GLU A N 1
ATOM 626 C CA . GLU A 1 85 ? 10.243 16.041 -8.460 1.00 46.94 85 GLU A CA 1
ATOM 627 C C . GLU A 1 85 ? 9.244 16.960 -7.737 1.00 46.94 85 GLU A C 1
ATOM 629 O O . GLU A 1 85 ? 8.103 17.112 -8.168 1.00 46.94 85 GLU A O 1
ATOM 634 N N . GLY A 1 86 ? 9.667 17.598 -6.637 1.00 52.78 86 GLY A N 1
ATOM 635 C CA . GLY A 1 86 ? 8.900 18.670 -5.991 1.00 52.78 86 GLY A CA 1
ATOM 636 C C . GLY A 1 86 ? 9.076 18.780 -4.474 1.00 52.78 86 GLY A C 1
ATOM 637 O O . GLY A 1 86 ? 9.223 17.790 -3.762 1.00 52.78 86 GLY A O 1
ATOM 638 N N . VAL A 1 87 ? 9.033 20.014 -3.957 1.00 45.34 87 VAL A N 1
ATOM 639 C CA . VAL A 1 87 ? 8.939 20.288 -2.514 1.00 45.34 87 VAL A CA 1
ATOM 640 C C . VAL A 1 87 ? 7.524 19.945 -2.054 1.00 45.34 87 VAL A C 1
ATOM 642 O O . VAL A 1 87 ? 6.563 20.591 -2.469 1.00 45.34 87 VAL A O 1
ATOM 645 N N . ARG A 1 88 ? 7.385 18.951 -1.172 1.00 52.62 88 ARG A N 1
ATOM 646 C CA . ARG A 1 88 ? 6.109 18.669 -0.505 1.00 52.62 88 ARG A CA 1
ATOM 647 C C . ARG A 1 88 ? 5.800 19.810 0.473 1.00 52.62 88 ARG A C 1
ATOM 649 O O . ARG A 1 88 ? 6.630 20.079 1.343 1.00 52.62 88 ARG A O 1
ATOM 656 N N . PRO A 1 89 ? 4.626 20.460 0.407 1.00 42.91 89 PRO A N 1
ATOM 657 C CA . PRO A 1 89 ? 4.208 21.365 1.465 1.00 42.91 89 PRO A CA 1
ATOM 658 C C . PRO A 1 89 ? 4.026 20.556 2.756 1.00 42.91 89 PRO A C 1
ATOM 660 O O . PRO A 1 89 ? 3.100 19.758 2.888 1.00 42.91 89 PRO A O 1
ATOM 663 N N . VAL A 1 90 ? 4.932 20.731 3.714 1.00 45.25 90 VAL A N 1
ATOM 664 C CA . VAL A 1 90 ? 4.794 20.200 5.074 1.00 45.25 90 VAL A CA 1
ATOM 665 C C . VAL A 1 90 ? 4.026 21.220 5.917 1.00 45.25 90 VAL A C 1
ATOM 667 O O . VAL A 1 90 ? 4.611 21.997 6.662 1.00 45.25 90 VAL A O 1
ATOM 670 N N . GLY A 1 91 ? 2.697 21.274 5.761 1.00 36.50 91 GLY A N 1
ATOM 671 C CA . GLY A 1 91 ? 1.866 22.156 6.587 1.00 36.50 91 GLY A CA 1
ATOM 672 C C . GLY A 1 91 ? 0.375 22.196 6.236 1.00 36.50 91 GLY A C 1
ATOM 673 O O . GLY A 1 91 ? 0.002 22.667 5.168 1.00 36.50 91 GLY A O 1
ATOM 674 N N . GLY A 1 92 ? -0.467 21.794 7.197 1.00 38.03 92 GLY A N 1
ATOM 675 C CA . GLY A 1 92 ? -1.902 22.107 7.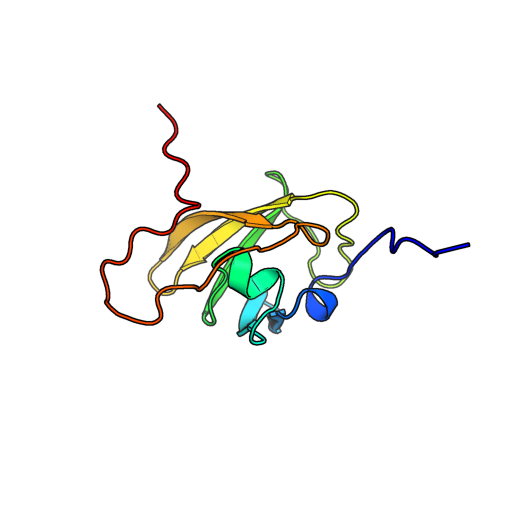260 1.00 38.03 92 GLY A CA 1
ATOM 676 C C . GLY A 1 92 ? -2.842 20.950 6.907 1.00 38.03 92 GLY A C 1
ATOM 677 O O . GLY A 1 92 ? -2.717 20.337 5.854 1.00 38.03 92 GLY A O 1
ATOM 678 N N . ALA A 1 93 ? -3.841 20.702 7.763 1.00 48.69 93 ALA A N 1
ATOM 679 C CA . ALA A 1 93 ? -4.854 19.638 7.660 1.00 48.69 93 ALA A CA 1
ATOM 680 C C . ALA A 1 93 ? -5.750 19.670 6.394 1.00 48.69 93 ALA A C 1
ATOM 682 O O . ALA A 1 93 ? -6.670 18.870 6.289 1.00 48.69 93 ALA A O 1
ATOM 683 N N . ASN A 1 94 ? -5.478 20.571 5.442 1.00 44.16 94 ASN A N 1
ATOM 684 C CA . ASN A 1 94 ? -6.241 20.785 4.210 1.00 44.16 94 ASN A CA 1
ATOM 685 C C . ASN A 1 94 ? -5.345 20.944 2.965 1.00 44.16 94 ASN A C 1
ATOM 687 O O . ASN A 1 94 ? -5.807 21.478 1.959 1.00 44.16 94 ASN A O 1
ATOM 691 N N . ALA A 1 95 ? -4.065 20.551 3.011 1.00 49.03 95 ALA A N 1
ATOM 692 C CA . ALA A 1 95 ? -3.242 20.553 1.803 1.00 49.03 95 ALA A CA 1
ATOM 693 C C . ALA A 1 95 ? -3.853 19.569 0.783 1.00 49.03 95 ALA A C 1
ATOM 695 O O . ALA A 1 95 ? -3.965 18.380 1.103 1.00 49.03 95 ALA A O 1
ATOM 696 N N . PRO A 1 96 ? -4.271 20.021 -0.416 1.00 42.03 96 PRO A N 1
ATOM 697 C CA . PRO A 1 96 ? -4.768 19.118 -1.441 1.00 42.03 96 PRO A CA 1
ATOM 698 C C . PRO A 1 96 ? -3.632 18.173 -1.816 1.00 42.03 96 PRO A C 1
ATOM 700 O O . PRO A 1 96 ? -2.555 18.614 -2.220 1.00 42.03 96 PRO A O 1
ATOM 703 N N . ASN A 1 97 ? -3.854 16.877 -1.628 1.00 49.84 97 ASN A N 1
ATOM 704 C CA . ASN A 1 97 ? -2.930 15.867 -2.109 1.00 49.84 97 ASN A CA 1
ATOM 705 C C . ASN A 1 97 ? -2.962 15.908 -3.654 1.00 49.84 97 ASN A C 1
ATOM 707 O O . ASN A 1 97 ? -4.048 15.734 -4.213 1.00 49.84 97 ASN A O 1
ATOM 711 N N . PRO A 1 98 ? -1.830 16.161 -4.343 1.00 51.12 98 PRO A N 1
ATOM 712 C CA . PRO A 1 98 ? -1.787 16.201 -5.807 1.00 51.12 98 PRO A CA 1
ATOM 713 C C . PRO A 1 98 ? -2.205 14.872 -6.463 1.00 51.12 98 PRO A C 1
ATOM 715 O O . PRO A 1 98 ? -2.544 14.875 -7.642 1.00 51.12 98 PRO A O 1
ATOM 718 N N . ASP A 1 99 ? -2.273 13.780 -5.693 1.00 52.41 99 ASP A N 1
ATOM 719 C CA . ASP A 1 99 ? -2.666 12.445 -6.158 1.00 52.41 99 ASP A CA 1
ATOM 720 C C . ASP A 1 99 ? -4.126 12.068 -5.838 1.00 52.41 99 ASP A C 1
ATOM 722 O O . ASP A 1 99 ? -4.505 10.896 -5.909 1.00 52.41 99 ASP A O 1
ATOM 726 N N . VAL A 1 100 ? -4.983 13.029 -5.469 1.00 45.03 100 VAL A N 1
ATOM 727 C CA . VAL A 1 100 ? -6.430 12.765 -5.368 1.00 45.03 100 VAL A CA 1
ATOM 728 C C . VAL A 1 100 ? -7.001 12.662 -6.778 1.00 45.03 100 VAL A C 1
ATOM 730 O O . VAL A 1 100 ? -7.390 13.651 -7.394 1.00 45.03 100 VAL A O 1
ATOM 733 N N . VAL A 1 101 ? -7.063 11.434 -7.285 1.00 47.28 101 VAL A N 1
ATOM 734 C CA . VAL A 1 101 ? -7.822 11.109 -8.492 1.00 47.28 101 VAL A CA 1
ATOM 735 C C . VAL A 1 101 ? -9.307 11.105 -8.125 1.00 47.28 101 VAL A C 1
ATOM 737 O O . VAL A 1 101 ? -9.778 10.221 -7.408 1.00 47.28 101 VAL A O 1
ATOM 740 N N . VAL A 1 102 ? -10.046 12.112 -8.592 1.00 45.25 102 VAL A N 1
ATOM 741 C CA . VAL A 1 102 ? -11.515 12.095 -8.600 1.00 45.25 102 VAL A CA 1
ATOM 742 C C . VAL A 1 102 ? -11.942 11.328 -9.848 1.00 45.25 102 VAL A C 1
ATOM 744 O O . VAL A 1 102 ? -11.593 11.724 -10.957 1.00 45.25 102 VAL A O 1
ATOM 747 N N . PHE A 1 103 ? -12.660 10.222 -9.673 1.00 44.06 103 PHE A N 1
ATOM 748 C CA . PHE A 1 103 ? -13.335 9.549 -10.782 1.00 44.06 103 PHE A CA 1
ATOM 749 C C . PHE A 1 103 ? -14.759 10.116 -10.898 1.00 44.06 103 PHE A C 1
ATOM 751 O O . PHE A 1 103 ? -15.457 10.182 -9.883 1.00 44.06 103 PHE A O 1
ATOM 758 N N . GLU A 1 104 ? -15.155 10.537 -12.106 1.00 41.09 104 GLU A N 1
ATOM 759 C CA . GLU A 1 104 ? -16.559 10.787 -12.496 1.00 41.09 104 GLU A CA 1
ATOM 760 C C . GLU A 1 104 ? -17.237 9.500 -12.984 1.00 41.09 104 GLU A C 1
ATOM 762 O O . GLU A 1 104 ? -16.540 8.664 -13.609 1.00 41.09 104 GLU A O 1
#